Protein AF-A0A365H1Y7-F1 (afdb_monomer_lite)

Foldseek 3Di:
DCDDPVVVVVVVVVVVVVVVVVVVPDPPPQPPVVVVVPVPDDPPDDPVLVVDPVSVVVVCDVVCDPVVVVVVVVVVVVVVVVVVVVVVVVVVVVPDDPPPPPDDDDDDDD

Structure (mmCIF, N/CA/C/O backbone):
data_AF-A0A365H1Y7-F1
#
_entry.id   AF-A0A365H1Y7-F1
#
loop_
_atom_site.group_PDB
_atom_site.id
_atom_site.type_symbol
_atom_site.label_atom_id
_atom_site.label_alt_id
_atom_site.label_comp_id
_atom_site.label_asym_id
_atom_site.label_entity_id
_atom_site.label_seq_id
_atom_site.pdbx_PDB_ins_code
_atom_site.Cartn_x
_atom_site.Cartn_y
_atom_site.Cartn_z
_atom_site.occupancy
_atom_site.B_iso_or_equiv
_atom_site.auth_seq_id
_atom_site.auth_comp_id
_atom_site.auth_asym_id
_atom_site.auth_atom_id
_atom_site.pdbx_PDB_model_num
ATOM 1 N N . MET A 1 1 ? 19.406 13.047 -31.061 1.00 43.53 1 MET A N 1
ATOM 2 C CA . MET A 1 1 ? 18.672 13.225 -29.792 1.00 43.53 1 MET A CA 1
ATOM 3 C C . MET A 1 1 ? 18.376 11.847 -29.227 1.00 43.53 1 MET A C 1
ATOM 5 O O . MET A 1 1 ? 17.337 11.280 -29.519 1.00 43.53 1 MET A O 1
ATOM 9 N N . THR A 1 2 ? 19.332 11.258 -28.517 1.00 50.53 2 THR A N 1
ATOM 10 C CA . THR A 1 2 ? 19.135 10.001 -27.784 1.00 50.53 2 THR A CA 1
ATOM 11 C C . THR A 1 2 ? 19.386 10.333 -26.328 1.00 50.53 2 THR A C 1
ATOM 13 O O . THR A 1 2 ? 20.513 10.238 -25.843 1.00 50.53 2 THR A O 1
ATOM 16 N N . GLU A 1 3 ? 18.355 10.857 -25.674 1.00 56.72 3 GLU A N 1
ATOM 17 C CA . GLU A 1 3 ? 18.368 11.022 -24.227 1.00 56.72 3 GLU A CA 1
ATOM 18 C C . GLU A 1 3 ? 18.612 9.636 -23.625 1.00 56.72 3 GLU A C 1
ATOM 20 O O . GLU A 1 3 ? 17.926 8.665 -23.954 1.00 56.72 3 GLU A O 1
ATOM 25 N N . GLN A 1 4 ? 19.700 9.521 -22.864 1.00 55.44 4 GLN A N 1
ATOM 26 C CA . GLN A 1 4 ? 20.167 8.255 -22.324 1.00 55.44 4 GLN A CA 1
ATOM 27 C C . GLN A 1 4 ? 19.115 7.732 -21.335 1.00 55.44 4 GLN A C 1
ATOM 29 O O . GLN A 1 4 ? 18.865 8.388 -20.322 1.00 55.44 4 GLN A O 1
ATOM 34 N N . PRO A 1 5 ? 18.527 6.545 -21.566 1.00 60.56 5 PRO A N 1
ATOM 35 C CA . PRO A 1 5 ? 17.474 5.985 -20.714 1.00 60.56 5 PRO A CA 1
ATOM 36 C C . PRO A 1 5 ? 17.914 5.745 -19.258 1.00 60.56 5 PRO A C 1
ATOM 38 O O . PRO A 1 5 ? 17.073 5.501 -18.401 1.00 60.56 5 PRO A O 1
ATOM 41 N N . GLY A 1 6 ? 19.210 5.854 -18.948 1.00 65.00 6 GLY A N 1
ATOM 42 C CA . GLY A 1 6 ? 19.722 5.783 -17.579 1.00 65.00 6 GLY A CA 1
ATOM 43 C C . GLY A 1 6 ? 19.261 6.936 -16.678 1.00 65.00 6 GLY A C 1
ATOM 44 O O . GLY A 1 6 ? 18.956 6.694 -15.514 1.00 65.00 6 GLY A O 1
ATOM 45 N N . GLN A 1 7 ? 19.129 8.161 -17.204 1.00 75.25 7 GLN A N 1
ATOM 46 C CA . GLN A 1 7 ? 18.840 9.340 -16.371 1.00 75.25 7 GLN A CA 1
ATOM 47 C C . GLN A 1 7 ? 17.399 9.344 -15.832 1.00 75.25 7 GLN A C 1
ATOM 49 O O . GLN A 1 7 ? 17.162 9.658 -14.669 1.00 75.25 7 GLN A O 1
ATOM 54 N N . VAL A 1 8 ? 16.427 8.944 -16.656 1.00 81.62 8 VAL A N 1
ATOM 55 C CA . VAL A 1 8 ? 15.012 8.846 -16.247 1.00 81.62 8 VAL A CA 1
ATOM 56 C C . VAL A 1 8 ? 14.772 7.728 -15.233 1.00 81.62 8 VAL A C 1
ATOM 58 O O . VAL A 1 8 ? 13.896 7.853 -14.380 1.00 81.62 8 VAL A O 1
ATOM 61 N N . ILE A 1 9 ? 15.559 6.649 -15.288 1.00 80.25 9 ILE A N 1
ATOM 62 C CA . ILE A 1 9 ? 15.460 5.557 -14.314 1.00 80.25 9 ILE A CA 1
ATOM 63 C C . ILE A 1 9 ? 16.056 5.979 -12.968 1.00 80.25 9 ILE A C 1
ATOM 65 O O . ILE A 1 9 ? 15.471 5.681 -11.930 1.00 80.25 9 ILE A O 1
ATOM 69 N N . GLU A 1 10 ? 17.173 6.706 -12.969 1.00 79.44 10 GLU A N 1
ATOM 70 C CA . GLU A 1 10 ? 17.791 7.214 -11.740 1.00 79.44 10 GLU A CA 1
ATOM 71 C C . GLU A 1 10 ? 16.862 8.178 -10.981 1.00 79.44 10 GLU A C 1
ATOM 73 O O . GLU A 1 10 ? 16.688 8.053 -9.767 1.00 79.44 10 GLU A O 1
ATOM 78 N N . GLU A 1 11 ? 16.179 9.071 -11.701 1.00 86.56 11 GLU A N 1
ATOM 79 C CA . GLU A 1 11 ? 15.148 9.944 -11.126 1.00 86.56 11 GLU A CA 1
ATOM 80 C C . GLU A 1 11 ? 13.954 9.152 -10.570 1.00 86.56 11 GLU A C 1
ATOM 82 O O . GLU A 1 11 ? 13.477 9.428 -9.466 1.00 86.56 11 GLU A O 1
ATOM 87 N N . ALA A 1 12 ? 13.497 8.114 -11.278 1.00 87.50 12 ALA A N 1
ATOM 88 C CA . ALA A 1 12 ? 12.401 7.266 -10.807 1.00 87.50 12 ALA A CA 1
ATOM 89 C C . ALA A 1 12 ? 12.754 6.507 -9.514 1.00 87.50 12 ALA A C 1
ATOM 91 O O . ALA A 1 12 ? 11.914 6.392 -8.617 1.00 87.50 12 ALA A O 1
ATOM 92 N N . VAL A 1 13 ? 13.996 6.027 -9.387 1.00 88.12 13 VAL A N 1
ATOM 93 C CA . VAL A 1 13 ? 14.494 5.376 -8.164 1.00 88.12 13 VAL A CA 1
ATOM 94 C C . VAL A 1 13 ? 14.534 6.370 -7.004 1.00 88.12 13 VAL A C 1
ATOM 96 O O . VAL A 1 13 ? 14.003 6.077 -5.934 1.00 88.12 13 VAL A O 1
ATOM 99 N N . ARG A 1 14 ? 15.065 7.576 -7.229 1.00 83.69 14 ARG A N 1
ATOM 100 C CA . ARG A 1 14 ? 15.155 8.630 -6.207 1.00 83.69 14 ARG A CA 1
ATOM 101 C C . ARG A 1 14 ? 13.776 9.087 -5.718 1.00 83.69 14 ARG A C 1
ATOM 103 O O . ARG A 1 14 ? 13.560 9.280 -4.517 1.00 83.69 14 ARG A O 1
ATOM 110 N N . LEU A 1 15 ? 12.816 9.212 -6.636 1.00 90.81 15 LEU A N 1
ATOM 111 C CA . LEU A 1 15 ? 11.421 9.510 -6.310 1.00 90.81 15 LEU A CA 1
ATOM 112 C C . LEU A 1 15 ? 10.803 8.398 -5.453 1.00 90.81 15 LEU A C 1
ATOM 114 O O . LEU A 1 15 ? 10.133 8.680 -4.458 1.00 90.81 15 LEU A O 1
ATOM 118 N N . PHE A 1 16 ? 11.044 7.137 -5.818 1.00 86.19 16 PHE A N 1
ATOM 119 C CA . PHE A 1 16 ? 10.534 5.984 -5.085 1.00 86.19 16 PHE A CA 1
ATOM 120 C C . PHE A 1 16 ? 11.129 5.880 -3.675 1.00 86.19 16 PHE A C 1
ATOM 122 O O . PHE A 1 16 ? 10.398 5.613 -2.722 1.00 86.19 16 PHE A O 1
ATOM 129 N N . GLU A 1 17 ? 12.426 6.137 -3.514 1.00 83.62 17 GLU A N 1
ATOM 130 C CA . GLU A 1 17 ? 13.092 6.178 -2.209 1.00 83.62 17 GLU A CA 1
ATOM 131 C C . GLU A 1 17 ? 12.524 7.287 -1.326 1.00 83.62 17 GLU A C 1
ATOM 133 O O . GLU A 1 17 ? 12.138 7.016 -0.192 1.00 83.62 17 GLU A O 1
ATOM 138 N N . THR A 1 18 ? 12.347 8.493 -1.869 1.00 88.50 18 THR A N 1
ATOM 139 C CA . THR A 1 18 ? 11.722 9.618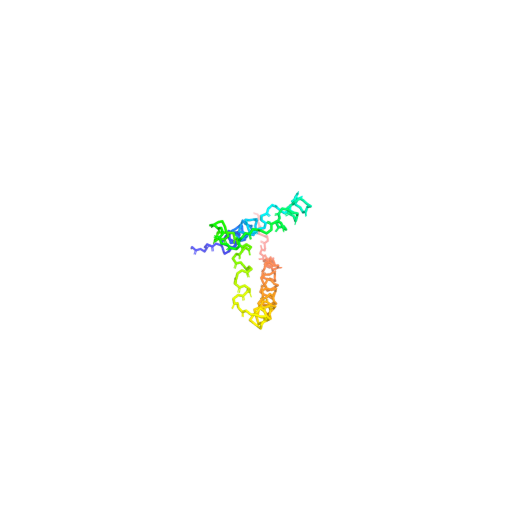 -1.151 1.00 88.50 18 THR A CA 1
ATOM 140 C C . THR A 1 18 ? 10.292 9.285 -0.721 1.00 88.50 18 THR A C 1
ATOM 142 O O . THR A 1 18 ? 9.869 9.582 0.398 1.00 88.50 18 THR A O 1
ATOM 145 N N . LEU A 1 19 ? 9.529 8.635 -1.602 1.00 84.00 19 LEU A N 1
ATOM 146 C CA . LEU A 1 19 ? 8.170 8.200 -1.304 1.00 84.00 19 LEU A CA 1
ATOM 147 C C . LEU A 1 19 ? 8.154 7.125 -0.208 1.00 84.00 19 LEU A C 1
ATOM 149 O O . LEU A 1 19 ? 7.311 7.171 0.688 1.00 84.00 19 LEU A O 1
ATOM 153 N N . ARG A 1 20 ? 9.088 6.173 -0.255 1.00 78.75 20 ARG A N 1
ATOM 154 C CA . ARG A 1 20 ? 9.222 5.099 0.731 1.00 78.75 20 ARG A CA 1
ATOM 155 C C . ARG A 1 20 ? 9.674 5.625 2.090 1.00 78.75 20 ARG A C 1
ATOM 157 O O . ARG A 1 20 ? 9.112 5.188 3.087 1.00 78.75 20 ARG A O 1
ATOM 164 N N . GLU A 1 21 ? 10.632 6.545 2.127 1.00 78.94 21 GLU A N 1
ATOM 165 C CA . GLU A 1 21 ? 11.083 7.270 3.324 1.00 78.94 21 GLU A CA 1
ATOM 166 C C . GLU A 1 21 ? 9.888 7.959 3.993 1.00 78.94 21 GLU A C 1
ATOM 168 O O . GLU A 1 21 ? 9.593 7.738 5.166 1.00 78.94 21 GLU A O 1
ATOM 173 N N . LYS A 1 22 ? 9.108 8.702 3.198 1.00 73.25 22 LYS A N 1
ATOM 174 C CA . LYS A 1 22 ? 7.911 9.405 3.664 1.00 73.25 22 LYS A CA 1
ATOM 175 C C . LYS A 1 22 ? 6.815 8.458 4.155 1.00 73.25 22 LYS A C 1
ATOM 177 O O . LYS A 1 22 ? 6.111 8.787 5.105 1.00 73.25 22 LYS A O 1
ATOM 182 N N . MET A 1 23 ? 6.653 7.296 3.520 1.00 72.81 23 MET A N 1
ATOM 183 C CA . MET A 1 23 ? 5.700 6.271 3.962 1.00 72.81 23 MET A CA 1
ATOM 184 C C . MET A 1 23 ? 6.173 5.493 5.195 1.00 72.81 23 MET A C 1
ATOM 186 O O . MET A 1 23 ? 5.334 4.934 5.895 1.00 72.81 23 MET A O 1
ATOM 190 N N . ARG A 1 24 ? 7.482 5.443 5.465 1.00 67.56 24 ARG A N 1
ATOM 191 C CA . ARG A 1 24 ? 8.073 4.686 6.579 1.00 67.56 24 ARG A CA 1
ATOM 192 C C . ARG A 1 24 ? 8.126 5.420 7.915 1.00 67.56 24 ARG A C 1
ATOM 194 O O . ARG A 1 24 ? 8.623 4.809 8.846 1.00 67.56 24 ARG A O 1
ATOM 201 N N . GLY A 1 25 ? 7.644 6.664 7.977 1.00 58.78 25 GLY A N 1
ATOM 202 C CA . GLY A 1 25 ? 7.468 7.494 9.177 1.00 58.78 25 GLY A CA 1
ATOM 203 C C . GLY A 1 25 ? 8.165 7.012 10.456 1.00 58.78 25 GLY A C 1
ATOM 204 O O . GLY A 1 25 ? 7.645 6.127 11.113 1.00 58.78 25 GLY A O 1
ATOM 205 N N . ASP A 1 26 ? 9.302 7.634 10.789 1.00 57.59 26 ASP A N 1
ATOM 206 C CA . ASP A 1 26 ? 9.992 7.664 12.097 1.00 57.59 26 ASP A CA 1
ATOM 207 C C . ASP A 1 26 ? 9.513 6.646 13.163 1.00 57.59 26 ASP A C 1
ATOM 209 O O . ASP A 1 26 ? 8.827 6.986 14.125 1.00 57.59 26 ASP A O 1
ATOM 213 N N . ASP A 1 27 ? 9.877 5.372 12.987 1.00 58.06 27 ASP A N 1
ATOM 214 C CA . ASP A 1 27 ? 9.406 4.250 13.821 1.00 58.06 27 ASP A CA 1
ATOM 215 C C . ASP A 1 27 ? 10.430 3.808 14.895 1.00 58.06 27 ASP A C 1
ATOM 217 O O . ASP A 1 27 ? 10.334 2.720 15.458 1.00 58.06 27 ASP A O 1
ATOM 221 N N . THR A 1 28 ? 11.462 4.608 15.197 1.00 52.16 28 THR A N 1
ATOM 222 C CA . THR A 1 28 ? 12.609 4.119 16.002 1.00 52.16 28 THR A CA 1
ATOM 223 C C . THR A 1 28 ? 12.704 4.581 17.459 1.00 52.16 28 THR A C 1
ATOM 225 O O . THR A 1 28 ? 13.670 4.225 18.128 1.00 52.16 28 THR A O 1
ATOM 228 N N . ALA A 1 29 ? 11.708 5.273 18.023 1.00 52.28 29 ALA A N 1
ATOM 229 C CA . ALA A 1 29 ? 11.719 5.607 19.464 1.00 52.28 29 ALA A CA 1
ATOM 230 C C . ALA A 1 29 ? 10.357 5.520 20.185 1.00 52.28 29 ALA A C 1
AT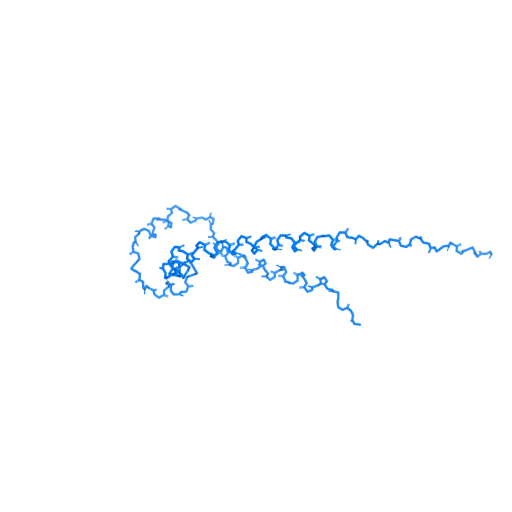OM 232 O O . ALA A 1 29 ? 10.256 5.841 21.368 1.00 52.28 29 ALA A O 1
ATOM 233 N N . ALA A 1 30 ? 9.300 5.080 19.499 1.00 54.22 30 ALA A N 1
ATOM 234 C CA . ALA A 1 30 ? 7.922 5.203 19.974 1.00 54.22 30 ALA A CA 1
ATOM 235 C C . ALA A 1 30 ? 7.342 3.942 20.651 1.00 54.22 30 ALA A C 1
ATOM 237 O O . ALA A 1 30 ? 6.319 4.035 21.320 1.00 54.22 30 ALA A O 1
ATOM 238 N N . GLY A 1 31 ? 7.973 2.771 20.514 1.00 53.03 31 GLY A N 1
ATOM 239 C CA . GLY A 1 31 ? 7.314 1.468 20.716 1.00 53.03 31 GLY A CA 1
ATOM 240 C C . GLY A 1 31 ? 6.686 1.175 22.089 1.00 53.03 31 GLY A C 1
ATOM 241 O O . GLY A 1 31 ? 5.716 0.418 22.147 1.00 53.03 31 GLY A O 1
ATOM 242 N N . ASP A 1 32 ? 7.164 1.777 23.182 1.00 60.88 32 ASP A N 1
ATOM 243 C CA . ASP A 1 32 ? 6.735 1.393 24.541 1.00 60.88 32 ASP A CA 1
ATOM 244 C C . ASP A 1 32 ? 5.696 2.350 25.165 1.00 60.88 32 ASP A C 1
ATOM 246 O O . ASP A 1 32 ? 4.735 1.924 25.806 1.00 60.88 32 ASP A O 1
ATOM 250 N N . VAL A 1 33 ? 5.801 3.658 24.899 1.00 60.09 33 VAL A N 1
ATOM 251 C CA . VAL A 1 33 ? 4.847 4.665 25.412 1.00 60.09 33 VAL A CA 1
ATOM 252 C C . VAL A 1 33 ? 3.668 4.863 24.454 1.00 60.09 33 VAL A C 1
ATOM 254 O O . VAL A 1 33 ? 2.529 5.011 24.902 1.00 60.09 33 VAL A O 1
ATOM 257 N N . TRP A 1 34 ? 3.894 4.788 23.136 1.00 57.97 34 TRP A N 1
ATOM 258 C CA . TRP A 1 34 ? 2.818 4.935 22.150 1.00 57.97 34 TRP A CA 1
ATOM 259 C C . TRP A 1 34 ? 1.828 3.775 22.176 1.00 57.97 34 TRP A C 1
ATOM 261 O O . TRP A 1 34 ? 0.623 4.006 22.116 1.00 57.97 34 TRP A O 1
ATOM 271 N N . SER A 1 35 ? 2.299 2.538 22.358 1.00 58.72 35 SER A N 1
ATOM 272 C CA . SER A 1 35 ? 1.419 1.370 22.517 1.00 58.72 35 SER A CA 1
ATOM 273 C C . SER A 1 35 ? 0.487 1.503 23.728 1.00 58.72 35 SER A C 1
ATOM 275 O O . SER A 1 35 ? -0.627 0.980 23.718 1.00 58.72 35 SER A O 1
ATOM 277 N N . ARG A 1 36 ? 0.920 2.225 24.771 1.00 55.88 36 ARG A N 1
ATOM 278 C CA . ARG A 1 36 ? 0.111 2.509 25.961 1.00 55.88 36 ARG A CA 1
ATOM 279 C C . ARG A 1 36 ? -0.891 3.639 25.725 1.00 55.88 36 ARG A C 1
ATOM 281 O O . ARG A 1 36 ? -2.042 3.488 26.118 1.00 55.88 36 ARG A O 1
ATOM 288 N N . ALA A 1 37 ? -0.487 4.711 25.045 1.00 58.97 37 ALA A N 1
ATOM 289 C CA . ALA A 1 37 ? -1.359 5.841 24.716 1.00 58.97 37 ALA A CA 1
ATOM 290 C C . ALA A 1 37 ? -2.469 5.472 23.712 1.00 58.97 37 ALA A C 1
ATOM 292 O O . ALA A 1 37 ? -3.588 5.954 23.817 1.00 58.97 37 ALA A O 1
ATOM 293 N N . VAL A 1 38 ? -2.196 4.563 22.771 1.00 60.06 38 VAL A N 1
ATOM 294 C CA . VAL A 1 38 ? -3.191 4.092 21.785 1.00 60.06 38 VAL A CA 1
ATOM 295 C C . VAL A 1 38 ? -4.195 3.101 22.400 1.00 60.06 38 VAL A C 1
ATOM 297 O O . VAL A 1 38 ? -5.275 2.888 21.849 1.00 60.06 38 VAL A O 1
ATOM 300 N N . ARG A 1 39 ? -3.875 2.502 23.557 1.00 56.25 39 ARG A N 1
ATOM 301 C CA . ARG A 1 39 ? -4.804 1.640 24.310 1.00 56.25 39 ARG A CA 1
ATOM 302 C C . ARG A 1 39 ? -5.867 2.416 25.082 1.00 56.25 39 ARG A C 1
ATOM 304 O O . ARG A 1 39 ? -6.901 1.825 25.381 1.00 56.25 39 ARG A O 1
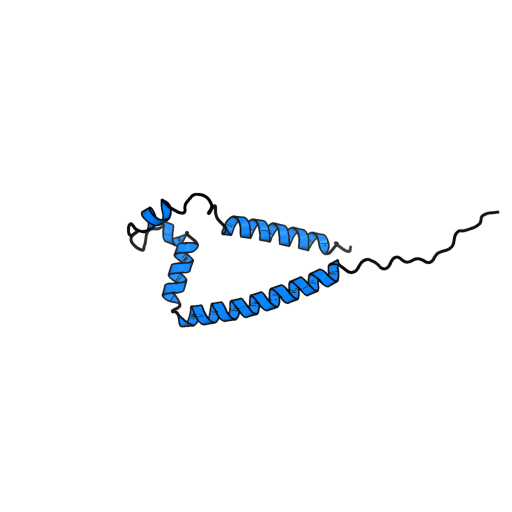ATOM 311 N N . GLU A 1 40 ? -5.642 3.694 25.384 1.00 51.84 40 GLU A N 1
ATOM 312 C CA . GLU A 1 40 ? -6.697 4.599 25.845 1.00 51.84 40 GLU A CA 1
ATOM 313 C C . GLU A 1 40 ? -7.556 4.975 24.637 1.00 51.84 40 GLU A C 1
ATOM 315 O O . GLU A 1 40 ? -7.350 5.988 23.976 1.00 51.84 40 GLU A O 1
ATOM 320 N N . GLU A 1 41 ? -8.447 4.038 24.308 1.00 53.12 41 GLU A N 1
ATOM 321 C CA . GLU A 1 41 ? -9.671 4.166 23.522 1.00 53.12 41 GLU A CA 1
ATOM 322 C C . GLU A 1 41 ? -9.941 5.576 22.977 1.00 53.12 41 GLU A C 1
ATOM 324 O O . GLU A 1 41 ? -10.782 6.325 23.468 1.00 53.12 41 GLU A O 1
ATOM 329 N N . HIS A 1 42 ? -9.230 5.922 21.898 1.00 53.47 42 HIS A N 1
ATOM 330 C CA . HIS A 1 42 ? -9.623 7.032 21.048 1.00 53.47 42 HIS A CA 1
ATOM 331 C C . HIS A 1 42 ? -11.007 6.700 20.484 1.00 53.47 42 HIS A C 1
ATOM 333 O O . HIS A 1 42 ? -11.149 5.674 19.805 1.00 53.47 42 HIS A O 1
ATOM 339 N N . PRO A 1 43 ? -12.032 7.534 20.738 1.00 51.94 43 PRO A N 1
ATOM 340 C CA . PRO A 1 43 ? -13.339 7.335 20.143 1.00 51.94 43 PRO A CA 1
ATOM 341 C C . PRO A 1 43 ? -13.174 7.273 18.619 1.00 51.94 43 PRO A C 1
ATOM 343 O O . PRO A 1 43 ? -12.543 8.167 18.041 1.00 51.94 43 PRO A O 1
ATOM 346 N N . PRO A 1 44 ? -13.699 6.242 17.935 1.00 53.78 44 PRO A N 1
ATOM 347 C CA . PRO A 1 44 ? -13.651 6.198 16.483 1.00 53.78 44 PRO A CA 1
ATOM 348 C C . PRO A 1 44 ? -14.388 7.427 15.934 1.00 53.78 44 PRO A C 1
ATOM 350 O O . PRO A 1 44 ? -15.601 7.539 16.092 1.00 53.78 44 PRO A O 1
ATOM 353 N N . GLY A 1 45 ? -13.660 8.362 15.311 1.00 53.34 45 GLY A N 1
ATOM 354 C CA . GLY A 1 45 ? -14.277 9.529 14.667 1.00 53.34 45 GLY A CA 1
ATOM 355 C C . GLY A 1 45 ? -13.591 10.885 14.837 1.00 53.34 45 GLY A C 1
ATOM 356 O O . GLY A 1 45 ? -14.133 11.869 14.337 1.00 53.34 45 GLY A O 1
ATOM 357 N N . THR A 1 46 ? -12.430 10.986 15.488 1.00 55.44 46 THR A N 1
ATOM 358 C CA . THR A 1 46 ? -11.704 12.268 15.531 1.00 55.44 46 THR A CA 1
ATOM 359 C C . THR A 1 46 ? -11.195 12.653 14.128 1.00 55.44 46 THR A C 1
ATOM 361 O O . THR A 1 46 ? -10.899 11.786 13.295 1.00 55.44 46 THR A O 1
ATOM 364 N N . ALA A 1 47 ? -11.148 13.952 13.811 1.00 56.94 47 ALA A N 1
ATOM 365 C CA . ALA A 1 47 ? -10.833 14.455 12.466 1.00 56.94 47 ALA A CA 1
ATOM 366 C C . ALA A 1 47 ? -9.448 13.997 11.965 1.00 56.94 47 ALA A C 1
ATOM 368 O O . ALA A 1 47 ? -9.227 13.844 10.762 1.00 56.94 47 ALA A O 1
ATOM 369 N N . GLU A 1 48 ? -8.546 13.708 12.895 1.00 57.38 48 GLU A N 1
ATOM 370 C CA . GLU A 1 48 ? -7.187 13.223 12.688 1.00 57.38 48 GLU A CA 1
ATOM 371 C C . GLU A 1 48 ? -7.170 11.811 12.073 1.00 57.38 48 GLU A C 1
ATOM 373 O O . GLU A 1 48 ? -6.342 11.518 11.205 1.00 57.38 48 GLU A O 1
ATOM 378 N N . CYS A 1 49 ? -8.146 10.953 12.403 1.00 70.50 49 CYS A N 1
ATOM 379 C CA . CYS A 1 49 ? -8.259 9.606 11.826 1.00 70.50 49 CYS A CA 1
ATOM 380 C C . CYS A 1 49 ? -8.579 9.614 10.320 1.00 70.50 49 CYS A C 1
ATOM 382 O O . CYS A 1 49 ? -8.336 8.621 9.635 1.00 70.50 49 CYS A O 1
ATOM 384 N N . ARG A 1 50 ? -9.095 10.726 9.775 1.00 67.25 50 ARG A N 1
ATOM 385 C CA . ARG A 1 50 ? -9.404 10.859 8.339 1.00 67.25 50 ARG A CA 1
ATOM 386 C C . ARG A 1 50 ? -8.142 11.061 7.485 1.00 67.25 50 ARG A C 1
ATOM 388 O O . ARG A 1 50 ? -8.138 10.728 6.293 1.00 67.25 50 ARG A O 1
ATOM 395 N N . TYR A 1 51 ? -7.067 11.567 8.091 1.00 75.88 51 TYR A N 1
ATOM 396 C CA . TYR A 1 51 ? -5.806 11.886 7.411 1.00 75.88 51 TYR A CA 1
ATOM 397 C C . TYR A 1 51 ? -4.666 10.922 7.750 1.00 75.88 51 TYR A C 1
ATOM 399 O O . TYR A 1 51 ? -3.737 10.795 6.955 1.00 75.88 51 TYR A O 1
ATOM 407 N N . CYS A 1 52 ? -4.747 10.203 8.873 1.00 79.69 52 CYS A N 1
ATOM 408 C CA . CYS A 1 52 ? -3.755 9.192 9.223 1.00 79.69 52 CYS A CA 1
ATOM 409 C C . CYS A 1 52 ? -3.810 7.987 8.252 1.00 79.69 52 CYS A C 1
ATOM 411 O O . CYS A 1 52 ? -4.868 7.356 8.122 1.00 79.69 52 CYS A O 1
ATOM 413 N N . PRO A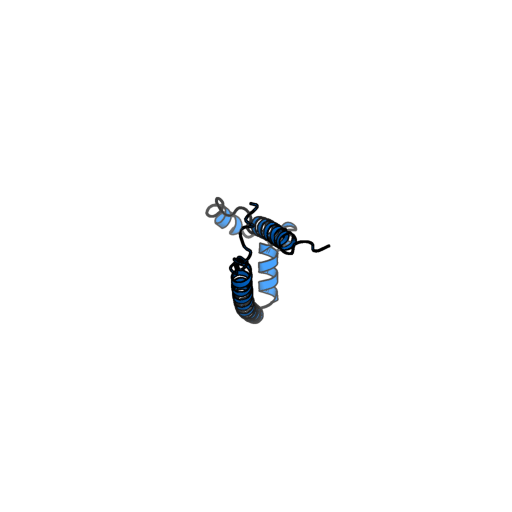 1 53 ? -2.693 7.616 7.590 1.00 77.31 53 PRO A N 1
ATOM 414 C CA . PRO A 1 53 ? -2.664 6.490 6.655 1.00 77.31 53 PRO A CA 1
ATOM 415 C C . PRO A 1 53 ? -2.944 5.149 7.345 1.00 77.31 53 PRO A C 1
ATOM 417 O O . PRO A 1 53 ? -3.604 4.292 6.760 1.00 77.31 53 PRO A O 1
ATOM 420 N N . ILE A 1 54 ? -2.523 4.987 8.605 1.00 80.19 54 ILE A N 1
ATOM 421 C CA . ILE A 1 54 ? -2.771 3.771 9.392 1.00 80.19 54 ILE A CA 1
ATOM 422 C C . ILE A 1 54 ? -4.265 3.628 9.700 1.00 80.19 54 ILE A C 1
ATOM 424 O O . ILE A 1 54 ? -4.859 2.588 9.423 1.00 80.19 54 ILE A O 1
ATOM 428 N N . CYS A 1 55 ? -4.905 4.684 10.212 1.00 80.38 55 CYS A N 1
ATOM 429 C CA . CYS A 1 55 ? -6.339 4.667 10.513 1.00 80.38 55 CYS A CA 1
ATOM 430 C C . CYS A 1 55 ? -7.176 4.406 9.255 1.00 80.38 55 CYS A C 1
ATOM 432 O O . CYS A 1 55 ? -8.136 3.638 9.304 1.00 80.38 55 CYS A O 1
ATOM 434 N N . ARG A 1 56 ? -6.778 4.982 8.113 1.00 80.69 56 ARG A N 1
ATOM 435 C CA . ARG A 1 56 ? -7.429 4.738 6.821 1.00 80.69 56 ARG A CA 1
ATOM 436 C C . ARG A 1 56 ? -7.276 3.286 6.363 1.00 80.69 56 ARG A C 1
ATOM 438 O O . ARG A 1 56 ? -8.249 2.706 5.891 1.00 80.69 56 ARG A O 1
ATOM 445 N N . ALA A 1 57 ? -6.096 2.689 6.539 1.00 77.94 57 ALA A N 1
ATOM 446 C CA . ALA A 1 57 ? -5.869 1.280 6.225 1.00 77.94 57 ALA A CA 1
ATOM 447 C C . ALA A 1 57 ? -6.716 0.351 7.111 1.00 77.94 57 ALA A C 1
ATOM 449 O O . ALA A 1 57 ? -7.344 -0.574 6.605 1.00 77.94 57 ALA A O 1
ATOM 450 N N . ILE A 1 58 ? -6.799 0.628 8.417 1.00 77.19 58 ILE A N 1
ATOM 451 C CA . ILE A 1 58 ? -7.635 -0.140 9.354 1.00 77.19 58 ILE A CA 1
ATOM 452 C C . ILE A 1 58 ? -9.122 -0.002 9.003 1.00 77.19 58 ILE A C 1
ATOM 454 O O . ILE A 1 58 ? -9.843 -0.997 9.025 1.00 77.19 58 ILE A O 1
ATOM 458 N N . ALA A 1 59 ? -9.586 1.206 8.671 1.00 78.19 59 ALA A N 1
ATOM 459 C CA . ALA A 1 59 ? -10.966 1.439 8.250 1.00 78.19 59 ALA A CA 1
ATOM 460 C C . ALA A 1 59 ? -11.300 0.654 6.972 1.00 78.19 59 ALA A C 1
ATOM 462 O O . ALA A 1 59 ? -12.273 -0.096 6.959 1.00 78.19 59 ALA A O 1
ATOM 463 N N . ALA A 1 60 ? -10.438 0.732 5.953 1.00 77.06 60 ALA A N 1
ATOM 464 C CA . ALA A 1 60 ? -10.598 -0.029 4.718 1.00 77.06 60 ALA A CA 1
ATOM 465 C C . ALA A 1 60 ? -10.595 -1.547 4.969 1.00 77.06 60 ALA A C 1
ATOM 467 O O . ALA A 1 60 ? -11.419 -2.266 4.407 1.00 77.06 60 ALA A O 1
ATOM 468 N N . ALA A 1 61 ? -9.722 -2.044 5.851 1.00 73.81 61 ALA A N 1
ATOM 469 C CA . ALA A 1 61 ? -9.678 -3.459 6.217 1.00 73.81 61 ALA A CA 1
ATOM 470 C C . ALA A 1 61 ? -10.959 -3.922 6.934 1.00 73.81 61 ALA A C 1
ATOM 472 O O . ALA A 1 61 ? -11.438 -5.026 6.678 1.00 73.81 61 ALA A O 1
ATOM 473 N N . ARG A 1 62 ? -11.538 -3.082 7.803 1.00 76.06 62 ARG A N 1
ATOM 474 C CA . ARG A 1 62 ? -12.818 -3.370 8.475 1.00 76.06 62 ARG A CA 1
ATOM 475 C C . ARG A 1 62 ? -13.992 -3.391 7.498 1.00 76.06 62 ARG A C 1
ATOM 477 O O . ARG A 1 62 ? -14.882 -4.216 7.662 1.00 76.06 62 ARG A O 1
ATOM 484 N N . GLU A 1 63 ? -13.987 -2.509 6.504 1.00 77.25 63 GLU A N 1
ATOM 485 C CA . GLU A 1 63 ? -15.062 -2.381 5.513 1.00 77.25 63 GLU A CA 1
ATOM 486 C C . GLU A 1 63 ? -15.004 -3.470 4.428 1.00 77.25 63 GLU A C 1
ATOM 488 O O . GLU A 1 63 ? -16.037 -3.921 3.944 1.00 77.25 63 GLU A O 1
ATOM 493 N N . SER A 1 64 ? -13.803 -3.951 4.090 1.00 74.19 64 SER A N 1
ATOM 494 C CA . SER A 1 64 ? -13.597 -4.927 3.009 1.00 74.19 64 SER A CA 1
ATOM 495 C C . SER A 1 64 ? -13.884 -6.382 3.413 1.00 74.19 64 SER A C 1
ATOM 497 O O . SER A 1 64 ? -14.075 -7.230 2.547 1.00 74.19 64 SER A O 1
ATOM 499 N N . GLY A 1 65 ? -13.929 -6.698 4.711 1.00 69.25 65 GLY A N 1
ATOM 500 C CA . GLY A 1 65 ? -14.100 -8.070 5.201 1.00 69.25 65 GLY A CA 1
ATOM 501 C C . GLY A 1 65 ? -12.872 -8.977 4.959 1.00 69.25 65 GLY A C 1
ATOM 502 O O . GLY A 1 65 ? -12.026 -8.696 4.106 1.00 69.25 65 GLY A O 1
ATOM 503 N N . PRO A 1 66 ? -12.729 -10.076 5.723 1.00 67.50 66 PRO A N 1
ATOM 504 C CA . PRO A 1 66 ? -11.523 -10.914 5.708 1.00 67.50 66 PRO A CA 1
ATOM 505 C C . PRO A 1 66 ? -11.239 -11.585 4.351 1.00 67.50 66 PRO A C 1
ATOM 507 O O . PRO A 1 66 ? -10.072 -11.786 4.011 1.00 67.50 66 PRO A O 1
ATOM 510 N N . ASP A 1 67 ? -12.269 -11.870 3.549 1.00 74.19 67 ASP A N 1
ATOM 511 C CA . ASP A 1 67 ? -12.119 -12.504 2.231 1.00 74.19 67 ASP A CA 1
ATOM 512 C C . ASP A 1 67 ? -11.405 -11.602 1.212 1.00 74.19 67 ASP A C 1
ATOM 514 O O . ASP A 1 67 ? -10.527 -12.057 0.473 1.00 74.19 67 ASP A O 1
ATOM 518 N N . VAL A 1 68 ? -11.713 -10.301 1.206 1.00 73.81 68 VAL A N 1
ATOM 519 C CA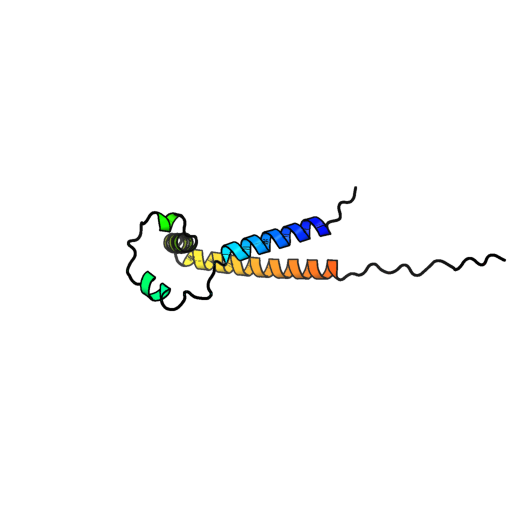 . VAL A 1 68 ? -11.085 -9.337 0.287 1.00 73.81 68 VAL A CA 1
ATOM 520 C C . VAL A 1 68 ? -9.628 -9.096 0.676 1.00 73.81 68 VAL A C 1
ATOM 522 O O . VAL A 1 68 ? -8.763 -9.012 -0.194 1.00 73.81 68 VAL A O 1
ATOM 525 N N . VAL A 1 69 ? -9.319 -9.066 1.976 1.00 75.69 69 VAL A N 1
ATOM 526 C CA . VAL A 1 69 ? -7.930 -8.975 2.461 1.00 75.69 69 VAL A CA 1
ATOM 527 C C . VAL A 1 69 ? -7.111 -10.179 1.989 1.00 75.69 69 VAL A C 1
ATOM 529 O O . VAL A 1 69 ? -5.974 -10.010 1.543 1.00 75.69 69 VAL A O 1
ATOM 532 N N . GLY A 1 70 ? -7.691 -11.383 2.022 1.00 75.50 70 GLY A N 1
ATOM 533 C CA . GLY A 1 70 ? -7.064 -12.594 1.490 1.00 75.50 70 GLY A CA 1
ATOM 534 C C . GLY A 1 70 ? -6.756 -12.497 -0.007 1.00 75.50 70 GLY A C 1
ATOM 535 O O . GLY A 1 70 ? -5.630 -12.783 -0.419 1.00 75.50 70 GLY A O 1
ATOM 536 N N . GLN A 1 71 ? -7.714 -12.027 -0.811 1.00 79.38 71 GLN A N 1
ATOM 537 C CA . GLN A 1 71 ? -7.523 -11.835 -2.254 1.00 79.38 71 GLN A CA 1
ATOM 538 C C . GLN A 1 71 ? -6.483 -10.759 -2.583 1.00 79.38 71 GLN A C 1
ATOM 540 O O . GLN A 1 71 ? -5.659 -10.957 -3.473 1.00 79.38 71 GLN A O 1
ATOM 545 N N . VAL A 1 72 ? -6.475 -9.642 -1.853 1.00 84.12 72 VAL A N 1
ATOM 546 C CA . VAL A 1 72 ? -5.478 -8.576 -2.032 1.00 84.12 72 VAL A CA 1
ATOM 547 C C . VAL A 1 72 ? -4.082 -9.064 -1.655 1.00 84.12 72 VAL A C 1
ATOM 549 O O . VAL A 1 72 ? -3.121 -8.757 -2.356 1.00 84.12 72 VAL A O 1
ATOM 552 N N . LEU A 1 73 ? -3.951 -9.851 -0.584 1.00 84.06 73 LEU A N 1
ATOM 553 C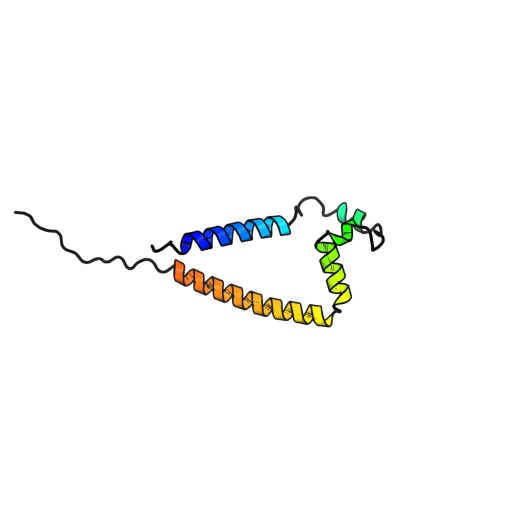 CA . LEU A 1 73 ? -2.676 -10.467 -0.217 1.00 84.06 73 LEU A CA 1
ATOM 554 C C . LEU A 1 73 ? -2.186 -11.430 -1.297 1.00 84.06 73 LEU A C 1
ATOM 556 O O . LEU A 1 73 ? -1.002 -11.409 -1.628 1.00 84.06 73 LEU A O 1
ATOM 560 N N . GLU A 1 74 ? -3.073 -12.244 -1.866 1.00 84.88 74 GLU A N 1
ATOM 561 C CA . GLU A 1 74 ? -2.713 -13.168 -2.941 1.00 84.88 74 GLU A CA 1
ATOM 562 C C . GLU A 1 74 ? -2.298 -12.428 -4.219 1.00 84.88 74 GLU A C 1
ATOM 564 O O . GLU A 1 74 ? -1.212 -12.667 -4.749 1.00 84.88 74 GLU A O 1
ATOM 569 N N . ALA A 1 75 ? -3.082 -11.433 -4.642 1.00 85.69 75 ALA A N 1
ATOM 570 C CA . ALA A 1 75 ? -2.730 -10.552 -5.754 1.00 85.69 75 ALA A CA 1
ATOM 571 C C . ALA A 1 75 ? -1.411 -9.795 -5.494 1.00 85.69 75 ALA A C 1
ATOM 573 O O . ALA A 1 75 ? -0.586 -9.613 -6.393 1.00 85.69 75 ALA A O 1
ATOM 574 N N . GLY A 1 76 ? -1.170 -9.399 -4.243 1.00 86.12 76 GLY A N 1
ATOM 575 C CA . GLY A 1 76 ? 0.070 -8.769 -3.804 1.00 86.12 76 GLY A CA 1
ATOM 576 C C . GLY A 1 76 ? 1.279 -9.695 -3.932 1.00 86.12 76 GLY A C 1
ATOM 577 O O . GLY A 1 76 ? 2.341 -9.254 -4.372 1.00 86.12 76 GLY A O 1
ATOM 578 N N . ARG A 1 77 ? 1.132 -10.989 -3.618 1.00 88.56 77 ARG A N 1
ATOM 579 C CA . ARG A 1 77 ? 2.193 -11.994 -3.804 1.00 88.56 77 ARG A CA 1
ATOM 580 C C . ARG A 1 77 ? 2.522 -12.191 -5.278 1.00 88.56 77 ARG A C 1
ATOM 582 O O . ARG A 1 77 ? 3.705 -12.178 -5.622 1.00 88.56 77 ARG A O 1
ATOM 589 N N . SER A 1 78 ? 1.509 -12.313 -6.142 1.00 90.12 78 SER A N 1
ATOM 590 C CA . SER A 1 78 ? 1.732 -12.433 -7.589 1.00 90.12 78 SER A CA 1
ATOM 591 C C . SER A 1 78 ? 2.406 -11.189 -8.166 1.00 90.12 78 SER A C 1
ATOM 593 O O . SER A 1 78 ? 3.351 -11.300 -8.945 1.00 90.12 78 SER A O 1
ATOM 595 N N . LEU A 1 79 ? 1.991 -9.999 -7.720 1.00 90.00 79 LEU A N 1
ATOM 596 C CA . LEU A 1 79 ? 2.602 -8.742 -8.140 1.00 90.00 79 LEU A CA 1
ATOM 597 C C . LEU A 1 79 ? 4.063 -8.648 -7.680 1.00 90.00 79 LEU A C 1
ATOM 599 O O . LEU A 1 79 ? 4.932 -8.275 -8.462 1.00 90.00 79 LEU A O 1
ATOM 603 N N . ALA A 1 80 ? 4.355 -9.021 -6.431 1.00 90.56 80 ALA A N 1
ATOM 604 C CA . ALA A 1 80 ? 5.713 -9.013 -5.895 1.00 90.56 80 ALA A CA 1
ATOM 605 C C . ALA A 1 80 ? 6.637 -9.998 -6.628 1.00 90.56 80 ALA A C 1
ATOM 607 O O . ALA A 1 80 ? 7.813 -9.695 -6.828 1.00 90.56 80 ALA A O 1
ATOM 608 N N . ALA A 1 81 ? 6.125 -11.162 -7.037 1.00 91.69 81 ALA A N 1
ATOM 609 C CA . ALA A 1 81 ? 6.872 -12.111 -7.858 1.00 91.69 81 ALA A CA 1
ATOM 610 C C . ALA A 1 81 ? 7.218 -11.509 -9.229 1.00 91.69 81 ALA A C 1
ATOM 612 O O . ALA A 1 81 ? 8.397 -11.447 -9.580 1.00 91.69 81 ALA A O 1
ATOM 613 N N . ALA A 1 82 ? 6.225 -10.953 -9.932 1.00 90.62 82 ALA A N 1
ATOM 614 C CA . ALA A 1 82 ? 6.432 -10.287 -11.218 1.00 90.62 82 ALA A CA 1
ATOM 615 C C . ALA A 1 82 ? 7.430 -9.119 -11.119 1.00 90.62 82 ALA A C 1
ATOM 617 O O . ALA A 1 82 ? 8.283 -8.941 -11.988 1.00 90.62 82 ALA A O 1
ATOM 618 N N . LEU A 1 83 ? 7.382 -8.348 -10.026 1.00 90.50 83 LEU A N 1
ATOM 619 C CA . LEU A 1 83 ? 8.317 -7.248 -9.796 1.00 90.50 83 LEU A CA 1
ATOM 620 C C . LEU A 1 83 ? 9.766 -7.738 -9.651 1.00 90.50 83 LEU A C 1
ATOM 622 O O . LEU A 1 83 ? 10.682 -7.117 -10.187 1.00 90.50 83 LEU A O 1
ATOM 626 N N . ARG A 1 84 ? 9.987 -8.854 -8.942 1.00 92.00 84 ARG A N 1
ATOM 627 C CA . ARG A 1 84 ? 11.325 -9.456 -8.798 1.00 92.00 84 ARG A CA 1
ATOM 628 C C . ARG A 1 84 ? 11.853 -9.978 -10.128 1.00 92.00 84 ARG A C 1
ATOM 630 O O . ARG A 1 84 ? 13.034 -9.807 -10.413 1.00 92.00 84 ARG A O 1
ATOM 637 N N . GLU A 1 85 ? 10.995 -10.581 -10.943 1.00 89.62 85 GLU A N 1
ATOM 638 C CA . GLU A 1 85 ? 11.362 -11.042 -12.285 1.00 89.62 85 GLU A CA 1
ATOM 639 C C . GLU A 1 85 ? 11.744 -9.873 -13.198 1.00 89.62 85 GLU A C 1
ATOM 641 O O . GLU A 1 85 ? 12.778 -9.924 -13.869 1.00 89.62 85 GLU A O 1
ATOM 646 N N . ALA A 1 86 ? 10.962 -8.791 -13.169 1.00 88.19 86 ALA A N 1
ATOM 647 C CA . ALA A 1 86 ? 11.260 -7.565 -13.900 1.00 88.19 86 ALA A CA 1
ATOM 648 C C . ALA A 1 86 ? 12.581 -6.934 -13.433 1.00 88.19 86 ALA A C 1
ATOM 650 O O . ALA A 1 86 ? 13.411 -6.563 -14.264 1.00 88.19 86 ALA A O 1
ATOM 651 N N . ALA A 1 87 ? 12.821 -6.882 -12.118 1.00 89.12 87 ALA A N 1
ATOM 652 C CA . ALA A 1 87 ? 14.086 -6.419 -11.561 1.00 89.12 87 ALA A CA 1
ATOM 653 C C . ALA A 1 87 ? 15.253 -7.289 -12.052 1.00 89.12 87 ALA A C 1
ATOM 655 O O . ALA A 1 87 ? 16.196 -6.764 -12.629 1.00 89.12 87 ALA A O 1
ATOM 656 N N . ALA A 1 88 ? 15.165 -8.617 -11.945 1.00 86.62 88 ALA A N 1
ATOM 657 C CA . ALA A 1 88 ? 16.210 -9.527 -12.420 1.00 86.62 88 ALA A CA 1
ATOM 658 C C . ALA A 1 88 ? 16.454 -9.435 -13.942 1.00 86.62 88 ALA A C 1
ATOM 660 O O . ALA A 1 88 ? 17.576 -9.627 -14.420 1.00 86.62 88 ALA A O 1
ATOM 661 N N . ALA A 1 89 ? 15.421 -9.151 -14.740 1.00 84.69 89 ALA A N 1
ATOM 662 C CA . ALA A 1 89 ? 15.576 -8.851 -16.162 1.00 84.69 89 ALA A CA 1
ATOM 663 C C . ALA A 1 89 ? 16.340 -7.538 -16.378 1.00 84.69 89 ALA A C 1
ATOM 665 O O . ALA A 1 89 ? 17.301 -7.514 -17.148 1.00 84.69 89 ALA A O 1
ATOM 666 N N . TYR A 1 90 ? 15.981 -6.484 -15.645 1.00 84.69 90 TYR A N 1
ATOM 667 C CA . TYR A 1 90 ? 16.685 -5.207 -15.677 1.00 84.69 90 TYR A CA 1
ATOM 668 C C . TYR A 1 90 ? 18.162 -5.360 -15.283 1.00 84.69 90 TYR A C 1
ATOM 670 O O . TYR A 1 90 ? 19.048 -4.863 -15.979 1.00 84.69 90 TYR A O 1
ATOM 678 N N . GLU A 1 91 ? 18.459 -6.140 -14.241 1.00 84.06 91 GLU A N 1
ATOM 679 C CA . GLU A 1 91 ? 19.834 -6.412 -13.818 1.00 84.06 91 GLU A CA 1
ATOM 680 C C . GLU A 1 91 ? 20.685 -7.064 -14.915 1.00 84.06 91 GLU A C 1
ATOM 682 O O . GLU A 1 91 ? 21.830 -6.674 -15.139 1.00 84.06 91 GLU A O 1
ATOM 687 N N . ARG A 1 92 ? 20.108 -7.997 -15.677 1.00 82.94 92 ARG A N 1
ATOM 688 C CA . ARG A 1 92 ? 20.793 -8.609 -16.825 1.00 82.94 92 ARG A CA 1
ATOM 689 C C . ARG A 1 92 ? 21.104 -7.600 -17.930 1.00 82.94 92 ARG A C 1
ATOM 691 O O . ARG A 1 92 ? 22.169 -7.681 -18.540 1.00 82.94 92 ARG A O 1
ATOM 698 N N . THR A 1 93 ? 20.214 -6.636 -18.167 1.00 78.31 93 THR A N 1
ATOM 699 C CA . THR A 1 93 ? 20.442 -5.589 -19.177 1.00 78.31 93 THR A CA 1
ATOM 700 C C . THR A 1 93 ? 21.566 -4.627 -18.784 1.00 78.31 93 THR A C 1
ATOM 702 O O . THR A 1 93 ? 22.389 -4.299 -19.634 1.00 78.31 93 THR A O 1
ATOM 705 N N . ARG A 1 94 ? 21.687 -4.254 -17.500 1.00 77.56 94 ARG A N 1
ATOM 706 C CA . ARG A 1 94 ? 22.790 -3.397 -17.007 1.00 77.56 94 ARG A CA 1
ATOM 707 C C . ARG A 1 94 ? 24.136 -4.117 -16.916 1.00 77.56 94 ARG A C 1
ATOM 709 O O . ARG A 1 94 ? 25.177 -3.477 -17.003 1.00 77.56 94 ARG A O 1
ATOM 716 N N . SER A 1 95 ? 24.129 -5.434 -16.723 1.00 71.31 95 SER A N 1
ATOM 717 C CA . SER A 1 95 ? 25.346 -6.239 -16.564 1.00 71.31 95 SER A CA 1
ATOM 718 C C . SER A 1 95 ? 25.964 -6.707 -17.883 1.00 71.31 95 SER A C 1
ATOM 720 O O . SER A 1 95 ? 26.950 -7.436 -17.846 1.00 71.31 95 SER A O 1
ATOM 722 N N . THR A 1 96 ? 25.425 -6.307 -19.039 1.00 60.38 96 THR A N 1
ATOM 723 C CA . THR A 1 96 ? 26.071 -6.550 -20.336 1.00 60.38 96 THR A CA 1
ATOM 724 C C . THR A 1 96 ? 27.089 -5.432 -20.598 1.00 60.38 96 THR A C 1
ATOM 726 O O . THR A 1 96 ? 26.673 -4.327 -20.949 1.00 60.38 96 THR A O 1
ATOM 729 N N . PRO A 1 97 ? 28.408 -5.653 -20.428 1.00 55.25 97 PRO A N 1
ATOM 730 C CA . PRO A 1 97 ? 29.396 -4.655 -20.821 1.00 55.25 97 PRO A CA 1
ATOM 731 C C . PRO A 1 97 ? 29.355 -4.458 -22.347 1.00 55.25 97 PRO A C 1
ATOM 733 O O . PRO A 1 97 ? 29.065 -5.417 -23.076 1.00 55.25 97 PRO A O 1
ATOM 736 N N . PRO A 1 98 ? 29.665 -3.254 -22.867 1.00 54.28 98 PRO A N 1
ATOM 737 C CA . PRO A 1 98 ? 29.890 -3.088 -24.295 1.00 54.28 98 PRO A CA 1
ATOM 738 C C . PRO A 1 98 ? 31.018 -4.043 -24.695 1.00 54.28 98 PRO A C 1
ATOM 740 O O . PRO A 1 98 ? 32.090 -4.030 -24.089 1.00 54.28 98 PRO A O 1
ATOM 743 N N . ARG A 1 99 ? 30.772 -4.915 -25.681 1.00 53.62 99 ARG A N 1
ATOM 744 C CA . ARG A 1 99 ? 31.843 -5.709 -26.292 1.00 53.62 99 ARG A CA 1
ATOM 745 C C . ARG A 1 99 ? 32.865 -4.713 -26.830 1.00 53.62 99 ARG A C 1
ATOM 747 O O . ARG A 1 99 ? 32.579 -4.004 -27.790 1.00 53.62 99 ARG A O 1
ATOM 754 N N . ALA A 1 100 ? 34.008 -4.629 -26.156 1.00 52.00 100 ALA A N 1
ATOM 755 C CA . ALA A 1 100 ? 35.164 -3.888 -26.615 1.00 52.00 100 ALA A CA 1
ATOM 756 C C . ALA A 1 100 ? 35.499 -4.383 -28.025 1.00 52.00 100 ALA A C 1
ATOM 758 O O . ALA A 1 100 ? 35.859 -5.546 -28.210 1.00 52.00 100 ALA A O 1
ATOM 759 N N . GLY A 1 101 ? 35.312 -3.510 -29.014 1.00 45.31 101 GLY A N 1
ATOM 760 C CA . GLY A 1 101 ? 35.835 -3.703 -30.356 1.00 45.31 101 GLY A CA 1
ATOM 761 C C . GLY A 1 101 ? 37.351 -3.589 -30.294 1.00 45.31 101 GLY A C 1
ATOM 762 O O . GLY A 1 101 ? 37.900 -2.502 -30.428 1.00 45.31 101 GLY A O 1
ATOM 763 N N . ALA A 1 102 ? 38.008 -4.709 -30.017 1.00 57.25 102 ALA A N 1
ATOM 764 C CA . ALA A 1 102 ? 39.391 -4.926 -30.383 1.00 57.25 102 ALA A CA 1
ATOM 765 C C . ALA A 1 102 ? 39.398 -5.315 -31.865 1.00 57.25 102 ALA A C 1
ATOM 767 O O . ALA A 1 102 ? 39.087 -6.455 -32.174 1.00 57.25 102 ALA A O 1
ATOM 768 N N . ASP A 1 103 ? 39.647 -4.351 -32.752 1.00 59.03 103 ASP A N 1
ATOM 769 C CA . ASP A 1 103 ? 40.239 -4.567 -34.081 1.00 59.03 103 ASP A CA 1
ATOM 770 C C . ASP A 1 103 ? 40.439 -3.206 -34.769 1.00 59.03 103 ASP A C 1
ATOM 772 O O . ASP A 1 103 ? 39.472 -2.490 -35.036 1.00 59.03 103 ASP A O 1
ATOM 776 N N . GLY A 1 104 ? 41.697 -2.828 -35.027 1.00 46.34 104 GLY A N 1
ATOM 777 C CA . GLY A 1 104 ? 42.036 -1.585 -35.732 1.00 46.34 104 GLY A CA 1
ATOM 778 C C . GLY A 1 104 ? 43.479 -1.094 -35.554 1.00 46.34 104 GLY A C 1
ATOM 779 O O . GLY A 1 104 ? 43.675 -0.024 -34.996 1.00 46.34 104 GLY A O 1
ATOM 780 N N . ASP A 1 105 ? 44.438 -1.923 -35.979 1.00 53.41 105 ASP A N 1
ATOM 781 C CA . ASP A 1 105 ? 45.750 -1.632 -36.606 1.00 53.41 105 ASP A CA 1
ATOM 782 C C . ASP A 1 105 ? 46.592 -0.387 -36.187 1.00 53.41 105 ASP A C 1
ATOM 784 O O . ASP A 1 105 ? 46.149 0.752 -36.359 1.00 53.41 105 ASP A O 1
ATOM 788 N N . PRO A 1 106 ? 47.853 -0.548 -35.720 1.00 62.12 106 PRO A N 1
ATOM 789 C CA . PRO A 1 106 ? 48.787 0.570 -35.584 1.00 62.12 106 PRO A CA 1
ATOM 790 C C . PRO A 1 106 ? 49.350 0.995 -36.953 1.00 62.12 106 PRO A C 1
ATOM 792 O O . PRO A 1 106 ? 50.083 0.249 -37.595 1.00 62.12 106 PRO A O 1
ATOM 795 N N . ILE A 1 107 ? 49.053 2.227 -37.378 1.00 58.22 107 ILE A N 1
ATOM 796 C CA . ILE A 1 107 ? 49.662 2.832 -38.571 1.00 58.22 107 ILE A CA 1
ATOM 797 C C . ILE A 1 107 ? 51.156 3.090 -38.322 1.00 58.22 107 ILE A C 1
ATOM 799 O O . ILE A 1 107 ? 51.521 3.917 -37.485 1.00 58.22 107 ILE A O 1
ATOM 803 N N . ASP A 1 108 ? 51.994 2.395 -39.089 1.00 60.84 108 ASP A N 1
ATOM 804 C CA . ASP A 1 108 ? 53.421 2.660 -39.286 1.00 60.84 108 ASP A CA 1
ATOM 805 C C . ASP A 1 108 ? 53.586 3.838 -40.266 1.00 60.84 108 ASP A C 1
ATOM 807 O O . ASP A 1 108 ? 53.146 3.768 -41.417 1.00 60.84 108 ASP A O 1
ATOM 811 N N . ILE A 1 109 ? 54.170 4.949 -39.805 1.00 50.47 109 ILE A N 1
ATOM 812 C CA . ILE A 1 109 ? 54.603 6.065 -40.659 1.00 50.47 109 ILE A CA 1
ATOM 813 C C . ILE A 1 109 ? 56.131 5.996 -40.704 1.00 50.47 109 ILE A C 1
ATOM 815 O O . ILE A 1 109 ? 56.787 6.282 -39.700 1.00 50.47 109 ILE A O 1
ATOM 819 N N . GLY A 1 110 ? 56.653 5.580 -41.861 1.00 54.59 110 GLY A N 1
ATOM 820 C CA . GLY A 1 110 ? 58.084 5.557 -42.177 1.00 54.59 110 GLY A CA 1
ATOM 821 C C . GLY A 1 110 ? 58.725 6.929 -42.342 1.00 54.59 110 GLY A C 1
ATOM 822 O O . GLY A 1 110 ? 57.994 7.943 -42.441 1.00 54.59 110 GLY A O 1
#

Radius of gyration: 25.57 Å; chains: 1; bounding box: 73×28×68 Å

pLDDT: mean 70.63, std 13.87, range [43.53, 92.0]

Sequence (110 aa):
MTEQPGQVIEEAVRLFETLREKMRGDDTAAGDVWSRAVREEHPPGTAECRYCPICRAIAAARESGPDVVGQVLEAGRSLAAALREAAAAYERTRSTPPRAGADGDPIDIG

Organism: NCBI:txid2231787

Secondary structure (DSSP, 8-state):
----HHHHHHHHHHHHHHHHHHHT---SS-TTTHHHHTTS---TT-GGGGT-HHHHHHHHHHHHHHHHHHHHHHHHHHHHHHHHHHHHHHHHHHT---------------